Protein AF-X1FAM2-F1 (afdb_monomer_lite)

Structure (mmCIF, N/CA/C/O backbone):
data_AF-X1FAM2-F1
#
_entry.id   AF-X1FAM2-F1
#
loop_
_atom_site.group_PDB
_atom_site.id
_atom_site.type_symbol
_atom_site.label_atom_id
_atom_site.label_alt_id
_atom_site.label_comp_id
_atom_site.label_asym_id
_atom_site.label_entity_id
_atom_site.label_seq_id
_atom_site.pdbx_PDB_ins_code
_atom_site.Cartn_x
_atom_site.Cartn_y
_atom_site.Cartn_z
_atom_site.occupancy
_atom_site.B_iso_or_equiv
_atom_site.auth_seq_id
_atom_site.auth_comp_id
_atom_site.auth_asym_id
_atom_site.auth_atom_id
_atom_site.pdbx_PDB_model_num
ATOM 1 N N . ARG A 1 1 ? 4.594 -35.776 -7.255 1.00 41.06 1 ARG A N 1
ATOM 2 C CA . ARG A 1 1 ? 3.876 -34.700 -7.981 1.00 41.06 1 ARG A CA 1
ATOM 3 C C . ARG A 1 1 ? 4.728 -33.449 -7.861 1.00 41.06 1 ARG A C 1
ATOM 5 O O . ARG A 1 1 ? 4.840 -32.931 -6.761 1.00 41.06 1 ARG A O 1
ATOM 12 N N . SER A 1 2 ? 5.408 -33.075 -8.942 1.00 39.34 2 SER A N 1
ATOM 13 C CA . SER A 1 2 ? 6.222 -31.861 -9.000 1.00 39.34 2 SER A CA 1
ATOM 14 C C . SER A 1 2 ? 5.299 -30.653 -8.832 1.00 39.34 2 SER A C 1
ATOM 16 O O . SER A 1 2 ? 4.343 -30.515 -9.594 1.00 39.34 2 SER A O 1
ATOM 18 N N . LEU A 1 3 ? 5.521 -29.838 -7.800 1.00 50.84 3 LEU A N 1
ATOM 19 C CA . LEU A 1 3 ? 4.920 -28.511 -7.691 1.00 50.84 3 LEU A CA 1
ATOM 20 C C . LEU A 1 3 ? 5.723 -27.604 -8.619 1.00 50.84 3 LEU A C 1
ATOM 22 O O . LEU A 1 3 ? 6.618 -26.885 -8.182 1.00 50.84 3 LEU A O 1
ATOM 26 N N . GLU A 1 4 ? 5.445 -27.685 -9.918 1.00 49.03 4 GLU A N 1
ATOM 27 C CA . GLU A 1 4 ? 5.864 -26.627 -10.825 1.00 49.03 4 GLU A CA 1
ATOM 28 C C . GLU A 1 4 ? 5.117 -25.367 -10.394 1.00 49.03 4 GLU A C 1
ATOM 30 O O . GLU A 1 4 ? 3.919 -25.217 -10.633 1.00 49.03 4 GLU A O 1
ATOM 35 N N . SER A 1 5 ? 5.817 -24.496 -9.665 1.00 57.03 5 SER A N 1
ATOM 36 C CA . SER A 1 5 ? 5.365 -23.130 -9.444 1.00 57.03 5 SER A CA 1
ATOM 37 C C . SER A 1 5 ? 5.220 -22.521 -10.839 1.00 57.03 5 SER A C 1
ATOM 39 O O . SER A 1 5 ? 6.235 -22.408 -11.536 1.00 57.03 5 SER A O 1
ATOM 41 N N . PRO A 1 6 ? 3.994 -22.217 -11.309 1.00 51.00 6 PRO A N 1
ATOM 42 C CA . PRO A 1 6 ? 3.809 -21.661 -12.641 1.00 51.00 6 PRO A CA 1
ATOM 43 C C . PRO A 1 6 ? 4.654 -20.405 -12.683 1.00 51.00 6 PRO A C 1
ATOM 45 O O . PRO A 1 6 ? 4.521 -19.606 -11.766 1.00 51.00 6 PRO A O 1
ATOM 48 N N . ALA A 1 7 ? 5.549 -20.283 -13.667 1.00 55.62 7 ALA A N 1
ATOM 49 C CA . ALA A 1 7 ? 6.548 -19.224 -13.766 1.00 55.62 7 ALA A CA 1
ATOM 50 C C . ALA A 1 7 ? 5.930 -17.849 -13.457 1.00 55.62 7 ALA A C 1
ATOM 52 O O . ALA A 1 7 ? 5.414 -17.162 -14.343 1.00 55.62 7 ALA A O 1
ATOM 53 N N . ILE A 1 8 ? 5.935 -17.465 -12.175 1.00 55.84 8 ILE A N 1
ATOM 54 C CA . ILE A 1 8 ? 5.393 -16.196 -11.730 1.00 55.84 8 ILE A CA 1
ATOM 55 C C . ILE A 1 8 ? 6.422 -15.226 -12.253 1.00 55.84 8 ILE A C 1
ATOM 57 O O . ILE A 1 8 ? 7.548 -15.177 -11.753 1.00 55.84 8 ILE A O 1
ATOM 61 N N . ARG A 1 9 ? 6.076 -14.514 -13.327 1.00 58.59 9 ARG A N 1
ATOM 62 C CA . ARG A 1 9 ? 6.900 -13.407 -13.787 1.00 58.59 9 ARG A CA 1
ATOM 63 C C . ARG A 1 9 ? 7.135 -12.540 -12.556 1.00 58.59 9 ARG A C 1
ATOM 65 O O . ARG A 1 9 ? 6.179 -12.026 -11.980 1.00 58.59 9 ARG A O 1
ATOM 72 N N . SER A 1 10 ? 8.393 -12.472 -12.120 1.00 67.00 10 SER A N 1
ATOM 73 C CA . SER A 1 10 ? 8.810 -11.854 -10.853 1.00 67.00 10 SER A CA 1
ATOM 74 C C . SER A 1 10 ? 8.188 -10.463 -10.657 1.00 67.00 10 SER A C 1
ATOM 76 O O . SER A 1 10 ? 7.791 -10.091 -9.554 1.00 67.00 10 SER A O 1
ATOM 78 N N . ASN A 1 11 ? 7.979 -9.747 -11.765 1.00 71.50 11 ASN A N 1
ATOM 79 C CA . ASN A 1 11 ? 7.364 -8.426 -11.809 1.00 71.50 11 ASN A CA 1
ATOM 80 C C . ASN A 1 11 ? 5.878 -8.362 -11.393 1.00 71.50 11 ASN A C 1
ATOM 82 O O . ASN A 1 11 ? 5.395 -7.272 -11.115 1.00 71.50 11 ASN A O 1
ATOM 86 N N . ARG A 1 12 ? 5.142 -9.480 -11.330 1.00 84.19 12 ARG A N 1
ATOM 87 C CA . ARG A 1 12 ? 3.716 -9.511 -10.944 1.00 84.19 12 ARG A CA 1
ATOM 88 C C . ARG A 1 12 ? 3.457 -10.068 -9.549 1.00 84.19 12 ARG A C 1
ATOM 90 O O . ARG A 1 12 ? 2.348 -9.916 -9.038 1.00 84.19 12 ARG A O 1
ATOM 97 N N . THR A 1 13 ? 4.456 -10.676 -8.913 1.00 87.69 13 THR A N 1
ATOM 98 C CA . THR A 1 13 ? 4.304 -11.330 -7.605 1.00 87.69 13 THR A CA 1
ATOM 99 C C . THR A 1 13 ? 3.763 -10.375 -6.542 1.00 87.69 13 THR A C 1
ATOM 101 O O . THR A 1 13 ? 2.851 -10.738 -5.804 1.00 87.69 13 THR A O 1
ATOM 104 N N . GLY A 1 14 ? 4.265 -9.135 -6.501 1.00 89.50 14 GLY A N 1
ATOM 105 C CA . GLY A 1 14 ? 3.814 -8.126 -5.536 1.00 89.50 14 GLY A CA 1
ATOM 106 C C . GLY A 1 14 ? 2.333 -7.773 -5.686 1.00 89.50 14 GLY A C 1
ATOM 107 O O . GLY A 1 14 ? 1.615 -7.692 -4.692 1.00 89.50 14 GLY A O 1
ATOM 108 N N . VAL A 1 15 ? 1.849 -7.653 -6.924 1.00 92.06 15 VAL A N 1
ATOM 109 C CA . VAL A 1 15 ? 0.435 -7.369 -7.210 1.00 92.06 15 VAL A CA 1
ATOM 110 C C . VAL A 1 15 ? -0.455 -8.543 -6.816 1.00 92.06 15 VAL A C 1
ATOM 112 O O . VAL A 1 15 ? -1.494 -8.361 -6.182 1.00 92.06 15 VAL A O 1
ATOM 115 N N . ILE A 1 16 ? -0.035 -9.767 -7.150 1.00 93.19 16 ILE A N 1
ATOM 116 C CA . ILE A 1 16 ? -0.763 -10.986 -6.777 1.00 93.19 16 ILE A CA 1
ATOM 117 C C . ILE A 1 16 ? -0.850 -11.104 -5.253 1.00 93.19 16 ILE A C 1
ATOM 119 O O . ILE A 1 16 ? -1.918 -11.425 -4.730 1.00 93.19 16 ILE A O 1
ATOM 123 N N . LEU A 1 17 ? 0.236 -10.802 -4.538 1.00 93.06 17 LEU A N 1
ATOM 124 C CA . LEU A 1 17 ? 0.256 -10.789 -3.079 1.00 93.06 17 LEU A CA 1
ATOM 125 C C . LEU A 1 17 ? -0.723 -9.753 -2.516 1.00 93.06 17 LEU A C 1
ATOM 127 O O . LEU A 1 17 ? -1.556 -10.105 -1.687 1.00 93.06 17 LEU A O 1
ATOM 131 N N . CYS A 1 18 ? -0.673 -8.515 -3.012 1.00 94.12 18 CYS A N 1
ATOM 132 C CA . CYS A 1 18 ? -1.579 -7.435 -2.618 1.00 94.12 18 CYS A CA 1
ATOM 133 C C . CYS A 1 18 ? -3.053 -7.846 -2.768 1.00 94.12 18 CYS A C 1
ATOM 135 O O . CYS A 1 18 ? -3.821 -7.797 -1.805 1.00 94.12 18 CYS A O 1
ATOM 137 N N . ARG A 1 19 ? -3.423 -8.367 -3.945 1.00 94.69 19 ARG A N 1
ATOM 138 C CA . ARG A 1 19 ? -4.770 -8.890 -4.216 1.00 94.69 19 ARG A CA 1
ATOM 139 C C . ARG A 1 19 ? -5.146 -10.036 -3.276 1.00 94.69 19 ARG A C 1
ATOM 141 O O . ARG A 1 19 ? -6.272 -10.102 -2.788 1.00 94.69 19 ARG A O 1
ATOM 148 N N . THR A 1 20 ? -4.218 -10.957 -3.033 1.00 95.38 20 THR A N 1
ATOM 149 C CA . THR A 1 20 ? -4.466 -12.131 -2.187 1.00 95.38 20 THR A CA 1
ATOM 150 C C . THR A 1 20 ? -4.698 -11.728 -0.736 1.00 95.38 20 THR A C 1
ATOM 152 O O . THR A 1 20 ? -5.648 -12.210 -0.125 1.00 95.38 20 THR A O 1
ATOM 155 N N . ILE A 1 21 ? -3.896 -10.802 -0.202 1.00 94.88 21 ILE A N 1
ATOM 156 C CA . ILE A 1 21 ? -4.064 -10.288 1.161 1.00 94.88 21 ILE A CA 1
ATOM 157 C C . ILE A 1 21 ? -5.433 -9.629 1.309 1.00 94.88 21 ILE A C 1
ATOM 159 O O . ILE A 1 21 ? -6.165 -9.992 2.222 1.00 94.88 21 ILE A O 1
ATOM 163 N N . LYS A 1 22 ? -5.830 -8.732 0.397 1.00 94.81 22 LYS A N 1
ATOM 164 C CA . LYS A 1 22 ? -7.140 -8.063 0.487 1.00 94.81 22 LYS A CA 1
ATOM 165 C C . LYS A 1 22 ? -8.316 -9.024 0.319 1.00 94.81 22 LYS A C 1
ATOM 167 O O . LYS A 1 22 ? -9.350 -8.824 0.943 1.00 94.81 22 LYS A O 1
ATOM 172 N N . LYS A 1 23 ? -8.158 -10.100 -0.458 1.00 95.69 23 LYS A N 1
ATOM 173 C CA . LYS A 1 23 ? -9.174 -11.157 -0.561 1.00 95.69 23 LYS A CA 1
ATOM 174 C C . LYS A 1 23 ? -9.322 -11.958 0.739 1.00 95.69 23 LYS A C 1
ATOM 176 O O . LYS A 1 23 ? -10.440 -12.308 1.101 1.00 95.69 23 LYS A O 1
ATOM 181 N N . LEU A 1 24 ? -8.212 -12.290 1.402 1.00 97.06 24 LEU A N 1
ATOM 182 C CA . LEU A 1 24 ? -8.213 -13.101 2.626 1.00 97.06 24 LEU A CA 1
ATOM 183 C C . LEU A 1 24 ? -8.527 -12.280 3.885 1.00 97.06 24 LEU A C 1
ATOM 185 O O . LEU A 1 24 ? -9.141 -12.797 4.814 1.00 97.06 24 LEU A O 1
ATOM 189 N N . TYR A 1 25 ? -8.132 -11.008 3.900 1.00 95.56 25 TYR A N 1
ATOM 190 C CA . TYR A 1 25 ? -8.237 -10.095 5.036 1.00 95.56 25 TYR A CA 1
ATOM 191 C C . TYR A 1 25 ? -8.809 -8.737 4.583 1.00 95.56 25 TYR A C 1
ATOM 193 O O . TYR A 1 25 ? -8.095 -7.732 4.550 1.00 95.56 25 TYR A O 1
ATOM 201 N N . PRO A 1 26 ? -10.101 -8.673 4.212 1.00 93.69 26 PRO A N 1
ATOM 202 C CA . PRO A 1 26 ? -10.691 -7.489 3.575 1.00 93.69 26 PRO A CA 1
ATOM 203 C C . PRO A 1 26 ? -10.678 -6.233 4.455 1.00 93.69 26 PRO A C 1
ATOM 205 O O . PRO A 1 26 ? -10.605 -5.122 3.935 1.00 93.69 26 PRO A O 1
ATOM 208 N N . HIS A 1 27 ? -10.705 -6.406 5.778 1.00 91.94 27 HIS A N 1
ATOM 209 C CA . HIS A 1 27 ? -10.737 -5.312 6.754 1.00 91.94 27 HIS A CA 1
ATOM 210 C C . HIS A 1 27 ? -9.358 -4.919 7.292 1.00 91.94 27 HIS A C 1
ATOM 212 O O . HIS A 1 27 ? -9.264 -4.043 8.146 1.00 91.94 27 HIS A O 1
ATOM 218 N N . THR A 1 28 ? -8.288 -5.567 6.832 1.00 89.06 28 THR A N 1
ATOM 219 C CA . THR A 1 28 ? -6.933 -5.202 7.240 1.00 89.06 28 THR A CA 1
ATOM 220 C C . THR A 1 28 ? -6.456 -4.005 6.424 1.00 89.06 28 THR A C 1
ATOM 222 O O . THR A 1 28 ? -6.522 -4.015 5.191 1.00 89.06 28 THR A O 1
ATOM 225 N N . ASP A 1 29 ? -5.964 -2.979 7.120 1.00 90.00 29 ASP A N 1
ATOM 226 C CA . ASP A 1 29 ? -5.225 -1.880 6.506 1.00 90.00 29 ASP A CA 1
ATOM 227 C C . ASP A 1 29 ? -3.888 -2.413 5.974 1.00 90.00 29 ASP A C 1
ATOM 229 O O . ASP A 1 29 ? -3.076 -2.965 6.720 1.00 90.00 29 ASP A O 1
ATOM 233 N N . VAL A 1 30 ? -3.656 -2.256 4.671 1.00 92.69 30 VAL A N 1
ATOM 234 C CA . VAL A 1 30 ? -2.443 -2.733 4.000 1.00 92.69 30 VAL A CA 1
ATOM 235 C C . VAL A 1 30 ? -1.724 -1.549 3.371 1.00 92.69 30 VAL A C 1
ATOM 237 O O . VAL A 1 30 ? -2.328 -0.697 2.718 1.00 92.69 30 VAL A O 1
ATOM 240 N N . ILE A 1 31 ? -0.407 -1.527 3.547 1.00 93.56 31 ILE A N 1
ATOM 241 C CA . ILE A 1 31 ? 0.493 -0.559 2.930 1.00 93.56 31 ILE A CA 1
ATOM 242 C C . ILE A 1 31 ? 1.474 -1.331 2.046 1.00 93.56 31 ILE A C 1
ATOM 244 O O . ILE A 1 31 ? 2.070 -2.315 2.484 1.00 93.56 31 ILE A O 1
ATOM 248 N N . CYS A 1 32 ? 1.661 -0.875 0.811 1.00 94.12 32 CYS A N 1
ATOM 249 C CA . CYS A 1 32 ? 2.676 -1.380 -0.103 1.00 94.12 32 CYS A CA 1
ATOM 250 C C . CYS A 1 32 ? 3.842 -0.389 -0.168 1.00 94.12 32 CYS A C 1
ATOM 252 O O . CYS A 1 32 ? 3.636 0.781 -0.474 1.00 94.12 32 CYS A O 1
ATOM 254 N N . ILE A 1 33 ? 5.066 -0.849 0.101 1.00 93.12 33 ILE A N 1
ATOM 255 C CA . ILE A 1 33 ? 6.283 -0.033 -0.010 1.00 93.12 33 ILE A CA 1
ATOM 256 C C . ILE A 1 33 ? 7.191 -0.688 -1.042 1.00 93.12 33 ILE A C 1
ATOM 258 O O . ILE A 1 33 ? 7.673 -1.802 -0.826 1.00 93.12 33 ILE A O 1
ATOM 262 N N . SER A 1 34 ? 7.422 -0.023 -2.171 1.00 90.88 34 SER A N 1
ATOM 263 C CA . SER A 1 34 ? 8.158 -0.619 -3.289 1.00 90.88 34 SER A CA 1
ATOM 264 C C . SER A 1 34 ? 8.860 0.431 -4.145 1.00 90.88 34 SER A C 1
ATOM 266 O O . SER A 1 34 ? 8.470 1.590 -4.150 1.00 90.88 34 SER A O 1
ATOM 268 N N . VAL A 1 35 ? 9.889 0.017 -4.888 1.00 88.88 35 VAL A N 1
ATOM 269 C CA . VAL A 1 35 ? 10.613 0.851 -5.875 1.00 88.88 35 VAL A CA 1
ATOM 270 C C . VAL A 1 35 ? 9.976 0.800 -7.273 1.00 88.88 35 VAL A C 1
ATOM 272 O O . VAL A 1 35 ? 10.599 1.176 -8.261 1.00 88.88 35 VAL A O 1
ATOM 275 N N . VAL A 1 36 ? 8.765 0.247 -7.392 1.00 84.25 36 VAL A N 1
ATOM 276 C CA . VAL A 1 36 ? 8.051 0.170 -8.673 1.00 84.25 36 VAL A CA 1
ATOM 277 C C . VAL A 1 36 ? 7.674 1.578 -9.121 1.00 84.25 36 VAL A C 1
ATOM 279 O O . VAL A 1 36 ? 7.016 2.300 -8.384 1.00 84.25 36 VAL A O 1
ATOM 282 N N . ILE A 1 37 ? 8.067 1.927 -10.346 1.00 84.06 37 ILE A N 1
ATOM 283 C CA . ILE A 1 37 ? 7.766 3.219 -10.987 1.00 84.06 37 ILE A CA 1
ATOM 284 C C . ILE A 1 37 ? 6.640 3.123 -12.026 1.00 84.06 37 ILE A C 1
ATOM 286 O O . ILE A 1 37 ? 6.188 4.136 -12.556 1.00 84.06 37 ILE A O 1
ATOM 290 N N . ASP A 1 38 ? 6.210 1.901 -12.348 1.00 90.00 38 ASP A N 1
ATOM 291 C CA . ASP A 1 38 ? 5.162 1.653 -13.331 1.00 90.00 38 ASP A CA 1
ATOM 292 C C . ASP A 1 38 ? 3.799 2.102 -12.793 1.00 90.00 38 ASP A C 1
ATOM 294 O O . ASP A 1 38 ? 3.282 1.541 -11.823 1.00 90.00 38 ASP A O 1
ATOM 298 N N . ARG A 1 39 ? 3.215 3.118 -13.435 1.00 91.12 39 ARG A N 1
ATOM 299 C CA . ARG A 1 39 ? 1.953 3.727 -12.997 1.00 91.12 39 ARG A CA 1
ATOM 300 C C . ARG A 1 39 ? 0.784 2.755 -13.062 1.00 91.12 39 ARG A C 1
ATOM 302 O O . ARG A 1 39 ? -0.074 2.814 -12.187 1.00 91.12 39 ARG A O 1
ATOM 309 N N . ASP A 1 40 ? 0.765 1.863 -14.047 1.00 93.19 40 ASP A N 1
ATOM 310 C CA . ASP A 1 40 ? -0.317 0.891 -14.201 1.00 93.19 40 ASP A CA 1
ATOM 311 C C . ASP A 1 40 ? -0.291 -0.133 -13.061 1.00 93.19 40 ASP A C 1
ATOM 313 O O . ASP A 1 40 ? -1.324 -0.428 -12.462 1.00 93.19 40 ASP A O 1
ATOM 317 N N . THR A 1 41 ? 0.901 -0.601 -12.680 1.00 92.19 41 THR A N 1
ATOM 318 C CA . THR A 1 41 ? 1.089 -1.468 -11.511 1.00 92.19 41 THR A CA 1
ATOM 319 C C . THR A 1 41 ? 0.710 -0.770 -10.205 1.00 92.19 41 THR A C 1
ATOM 321 O O . THR A 1 41 ? 0.039 -1.377 -9.370 1.00 92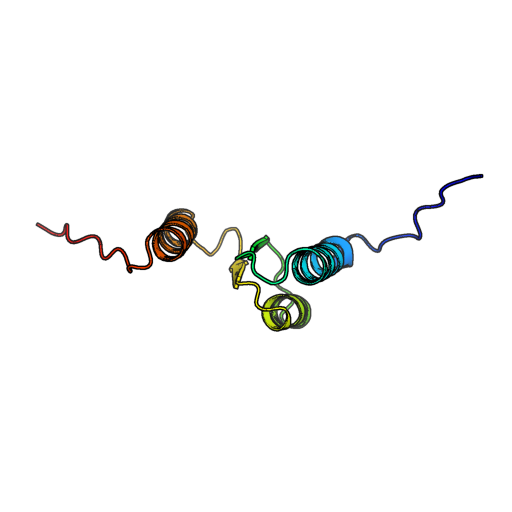.19 41 THR A O 1
ATOM 324 N N . ILE A 1 42 ? 1.124 0.489 -10.007 1.00 93.44 42 ILE A N 1
ATOM 325 C CA . ILE A 1 42 ? 0.760 1.263 -8.807 1.00 93.44 42 ILE A CA 1
ATOM 326 C C . ILE A 1 42 ? -0.761 1.402 -8.727 1.00 93.44 42 ILE A C 1
ATOM 328 O O . ILE A 1 42 ? -1.349 1.075 -7.698 1.00 93.44 42 ILE A O 1
ATOM 332 N N . LYS A 1 43 ? -1.402 1.788 -9.834 1.00 95.06 43 LYS A N 1
ATOM 333 C CA . LYS A 1 43 ? -2.856 1.912 -9.923 1.00 95.06 43 LYS A CA 1
ATOM 334 C C . LYS A 1 43 ? -3.561 0.590 -9.614 1.00 95.06 43 LYS A C 1
ATOM 336 O O . LYS A 1 43 ? -4.496 0.579 -8.826 1.00 95.06 43 LYS A O 1
ATOM 341 N N . GLU A 1 44 ? -3.090 -0.530 -10.168 1.00 94.88 44 GLU A N 1
ATOM 342 C CA . GLU A 1 44 ? -3.674 -1.852 -9.899 1.00 94.88 44 GLU A CA 1
ATOM 343 C C . GLU A 1 44 ? -3.589 -2.234 -8.410 1.00 94.88 44 GLU A C 1
ATOM 345 O O . GLU A 1 44 ? -4.484 -2.908 -7.900 1.00 94.88 44 GLU A O 1
ATOM 350 N N . ILE A 1 45 ? -2.534 -1.810 -7.704 1.00 94.62 45 ILE A N 1
ATOM 351 C CA . ILE A 1 45 ? -2.402 -1.999 -6.252 1.00 94.62 45 ILE A CA 1
ATOM 352 C C . ILE A 1 45 ? -3.381 -1.088 -5.502 1.00 94.62 45 ILE A C 1
ATOM 354 O O . ILE A 1 45 ? -4.095 -1.564 -4.621 1.00 94.62 45 ILE A O 1
ATOM 358 N N . GLU A 1 46 ? -3.438 0.197 -5.853 1.00 94.75 46 GLU A N 1
ATOM 359 C CA . GLU A 1 46 ? -4.300 1.181 -5.187 1.00 94.75 46 GLU A CA 1
ATOM 360 C C . GLU A 1 46 ? -5.794 0.889 -5.375 1.00 94.75 46 GLU A C 1
ATOM 362 O O . GLU A 1 46 ? -6.570 1.047 -4.431 1.00 94.75 46 GLU A O 1
ATOM 367 N N . ASP A 1 47 ? -6.189 0.345 -6.530 1.00 95.50 47 ASP A N 1
ATOM 368 C CA . ASP A 1 47 ? -7.556 -0.112 -6.814 1.00 95.50 47 ASP A CA 1
ATOM 369 C C . ASP A 1 47 ? -8.010 -1.261 -5.877 1.00 95.50 47 ASP A C 1
ATOM 371 O O . ASP A 1 47 ? -9.193 -1.594 -5.828 1.00 95.50 47 ASP A O 1
ATOM 375 N N . GLN A 1 48 ? -7.095 -1.882 -5.118 1.00 93.69 48 GLN A N 1
ATOM 376 C CA . GLN A 1 48 ? -7.407 -2.876 -4.078 1.00 93.69 48 GLN A CA 1
ATOM 377 C C . GLN A 1 48 ? -7.583 -2.260 -2.677 1.00 93.69 48 GLN A C 1
ATOM 379 O O . GLN A 1 48 ? -7.605 -3.006 -1.696 1.00 93.69 48 GLN A O 1
ATOM 384 N N . ASP A 1 49 ? -7.694 -0.932 -2.561 1.00 93.50 49 ASP A N 1
ATOM 385 C CA . ASP A 1 49 ? -7.711 -0.211 -1.278 1.00 93.50 49 ASP A CA 1
ATOM 386 C C . ASP A 1 49 ? -6.428 -0.472 -0.464 1.00 93.50 49 ASP A C 1
ATOM 388 O O . ASP A 1 49 ? -6.438 -0.843 0.713 1.00 93.50 49 ASP A O 1
ATOM 392 N N . ILE A 1 50 ? -5.288 -0.342 -1.149 1.00 94.69 50 ILE A N 1
ATOM 393 C CA . ILE A 1 50 ? -3.944 -0.460 -0.578 1.00 94.69 50 ILE A CA 1
ATOM 394 C C . ILE A 1 50 ? -3.213 0.844 -0.844 1.00 94.69 50 ILE A C 1
ATOM 396 O O . ILE A 1 50 ? -3.108 1.284 -1.985 1.00 94.69 50 ILE A O 1
ATOM 400 N N . ARG A 1 51 ? -2.644 1.451 0.196 1.00 93.38 51 ARG A N 1
ATOM 401 C CA . ARG A 1 51 ? -1.824 2.650 0.008 1.00 93.38 51 ARG A CA 1
ATOM 402 C C . ARG A 1 51 ? -0.437 2.274 -0.498 1.00 93.38 51 ARG A C 1
ATOM 404 O O . ARG A 1 51 ? 0.244 1.473 0.143 1.00 93.38 51 ARG A O 1
ATOM 411 N N . PHE A 1 52 ? -0.003 2.880 -1.599 1.00 94.50 52 PHE A N 1
ATOM 412 C CA . PHE A 1 52 ? 1.342 2.699 -2.136 1.00 94.50 52 PHE A CA 1
ATOM 413 C C . PHE A 1 52 ? 2.288 3.821 -1.681 1.00 94.50 52 PHE A C 1
ATOM 415 O O . PHE A 1 52 ? 1.948 5.001 -1.735 1.00 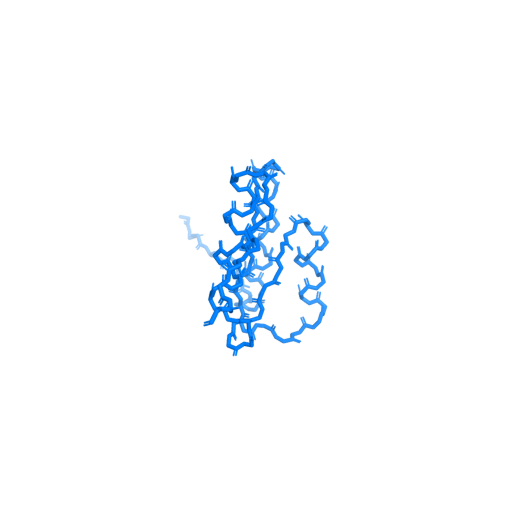94.50 52 PHE A O 1
ATOM 422 N N . PHE A 1 53 ? 3.499 3.457 -1.261 1.00 93.94 53 PHE A N 1
ATOM 423 C CA . PHE A 1 53 ? 4.602 4.382 -1.019 1.00 93.94 53 PHE A CA 1
ATOM 424 C C . PHE A 1 53 ? 5.815 3.988 -1.862 1.00 93.94 53 PHE A C 1
ATOM 426 O O . PHE A 1 53 ? 6.325 2.867 -1.772 1.00 93.94 53 PHE A O 1
ATOM 433 N N . SER A 1 54 ? 6.307 4.949 -2.641 1.00 92.00 54 SER A N 1
ATOM 434 C CA . SER A 1 54 ? 7.520 4.796 -3.437 1.00 92.00 54 SER A CA 1
ATOM 435 C C . SER A 1 54 ? 8.754 4.793 -2.531 1.00 92.00 54 SER A C 1
ATOM 437 O O . SER A 1 54 ? 9.075 5.778 -1.856 1.00 92.00 54 SER A O 1
ATOM 439 N N . LYS A 1 55 ? 9.442 3.650 -2.462 1.00 86.06 55 LYS A N 1
ATOM 440 C CA . LYS A 1 55 ? 10.643 3.476 -1.640 1.00 86.06 55 LYS A CA 1
ATOM 441 C C . LYS A 1 55 ? 11.785 4.314 -2.214 1.00 86.06 55 LYS A C 1
ATOM 443 O O . LYS A 1 55 ? 12.160 4.140 -3.365 1.00 86.06 55 LYS A O 1
ATOM 448 N N . GLY A 1 56 ? 12.393 5.146 -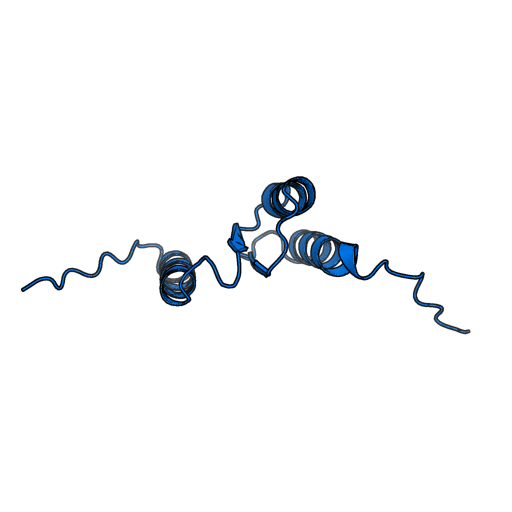1.372 1.00 85.81 56 GLY A N 1
ATOM 449 C CA . GLY A 1 56 ? 13.486 6.044 -1.760 1.00 85.81 56 GLY A CA 1
ATOM 450 C C . GLY A 1 56 ? 13.019 7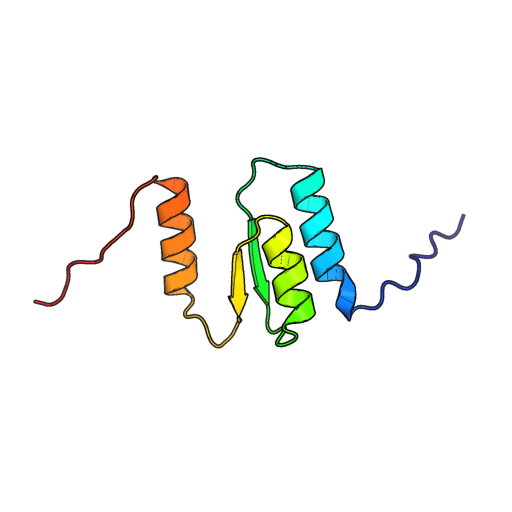.460 -2.099 1.00 85.81 56 GLY A C 1
ATOM 451 O O . GLY A 1 56 ? 13.818 8.383 -1.996 1.00 85.81 56 GLY A O 1
ATOM 452 N N . GLU A 1 57 ? 11.732 7.644 -2.405 1.00 88.31 57 GLU A N 1
ATOM 453 C CA . GLU A 1 57 ? 11.111 8.966 -2.569 1.00 88.31 57 GLU A CA 1
ATOM 454 C C . GLU A 1 57 ? 10.353 9.386 -1.306 1.00 88.31 57 GLU A C 1
ATOM 456 O O . GLU A 1 57 ? 10.412 10.541 -0.892 1.00 88.31 57 GLU A O 1
ATOM 461 N N . VAL A 1 58 ? 9.661 8.439 -0.665 1.00 88.06 58 VAL A N 1
ATOM 462 C CA . VAL A 1 58 ? 8.885 8.696 0.550 1.00 88.06 58 VAL A CA 1
ATOM 463 C C . VAL A 1 58 ? 9.766 8.512 1.793 1.00 88.06 58 VAL A C 1
ATOM 465 O O . VAL A 1 58 ? 10.310 7.418 1.996 1.00 88.06 58 VAL A O 1
ATOM 468 N N . PRO A 1 59 ? 9.886 9.530 2.669 1.00 91.19 59 PRO A N 1
ATOM 469 C CA . PRO A 1 59 ? 10.573 9.392 3.946 1.00 91.19 59 PRO A CA 1
ATOM 470 C C . PRO A 1 59 ? 9.920 8.325 4.827 1.00 91.19 59 PRO A C 1
ATOM 472 O O . PRO A 1 59 ? 8.696 8.262 4.949 1.00 91.19 59 PRO A O 1
ATOM 475 N N . LEU A 1 60 ? 10.733 7.534 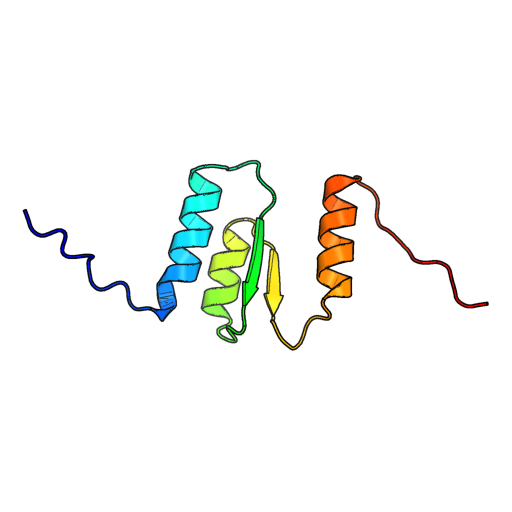5.531 1.00 88.38 60 LEU A N 1
ATOM 476 C CA . LEU A 1 60 ? 10.224 6.502 6.443 1.00 88.38 60 LEU A CA 1
ATOM 477 C C . LEU A 1 60 ? 9.283 7.084 7.514 1.00 88.38 60 LEU A C 1
ATOM 479 O O . LEU A 1 60 ? 8.298 6.443 7.875 1.00 88.38 60 LEU A O 1
ATOM 483 N N . ARG A 1 61 ? 9.542 8.318 7.971 1.00 89.81 61 ARG A N 1
ATOM 484 C CA . ARG A 1 61 ? 8.683 9.027 8.931 1.00 89.81 61 ARG A CA 1
ATOM 485 C C . ARG A 1 61 ? 7.241 9.154 8.434 1.00 89.81 61 ARG A C 1
ATOM 487 O O . ARG A 1 61 ? 6.327 8.878 9.193 1.00 89.81 61 ARG A O 1
ATOM 494 N N . THR A 1 62 ? 7.035 9.448 7.152 1.00 90.12 62 THR A N 1
ATOM 495 C CA . THR A 1 62 ? 5.694 9.550 6.555 1.00 90.12 62 THR A CA 1
ATOM 496 C C . THR A 1 62 ? 4.928 8.229 6.633 1.00 90.12 62 THR A C 1
ATOM 498 O O . THR A 1 62 ? 3.730 8.218 6.911 1.00 90.12 62 THR A O 1
ATOM 501 N N . VAL A 1 63 ? 5.614 7.101 6.429 1.00 90.31 63 VAL A N 1
ATOM 502 C CA . VAL A 1 63 ? 5.009 5.768 6.565 1.00 90.31 63 VAL A CA 1
ATOM 503 C C . VAL A 1 63 ? 4.622 5.501 8.023 1.00 90.31 63 VAL A C 1
ATOM 505 O O . VAL A 1 63 ? 3.519 5.023 8.286 1.00 90.31 63 VAL A O 1
ATOM 508 N N . LEU A 1 64 ? 5.500 5.839 8.973 1.00 90.44 64 LEU A N 1
ATOM 509 C CA . LEU A 1 64 ? 5.242 5.680 10.409 1.00 90.44 64 LEU A CA 1
ATOM 510 C C . LEU A 1 64 ? 4.080 6.555 10.888 1.00 90.44 64 LEU A C 1
ATOM 512 O O . LEU A 1 64 ? 3.218 6.069 11.623 1.00 90.44 64 LEU A O 1
ATOM 516 N N . ASP A 1 65 ? 4.010 7.805 10.435 1.00 90.06 65 ASP A N 1
ATOM 517 C CA . ASP A 1 65 ? 2.911 8.720 10.749 1.00 90.06 65 ASP A CA 1
ATOM 518 C C . ASP A 1 65 ? 1.584 8.176 10.204 1.00 90.06 65 ASP A C 1
ATOM 520 O O . ASP A 1 65 ? 0.548 8.265 10.867 1.00 90.06 65 ASP A O 1
ATOM 524 N N . HIS A 1 66 ? 1.609 7.539 9.027 1.00 88.69 66 HIS A N 1
ATOM 525 C CA . HIS A 1 66 ? 0.429 6.905 8.447 1.00 88.69 66 HIS A CA 1
ATOM 526 C C . HIS A 1 66 ? -0.046 5.698 9.265 1.00 88.69 66 HIS A C 1
ATOM 528 O O . HIS A 1 66 ? -1.229 5.618 9.600 1.00 88.69 66 HIS A O 1
ATOM 534 N N . ILE A 1 67 ? 0.869 4.793 9.633 1.00 89.31 67 ILE A N 1
ATOM 535 C CA . ILE A 1 67 ? 0.565 3.640 10.498 1.00 89.31 67 ILE A CA 1
ATOM 536 C C . ILE A 1 67 ? -0.010 4.126 11.832 1.00 89.31 67 ILE A C 1
ATOM 538 O O . ILE A 1 67 ? -1.061 3.660 12.267 1.00 89.31 67 ILE A O 1
ATOM 542 N N . THR A 1 68 ? 0.641 5.109 12.452 1.00 89.06 68 THR A N 1
ATOM 543 C CA . THR A 1 68 ? 0.219 5.686 13.733 1.00 89.06 68 THR A CA 1
ATOM 544 C C . THR A 1 68 ? -1.167 6.319 13.630 1.00 89.06 68 THR A C 1
ATOM 546 O O . THR A 1 68 ? -2.025 6.066 14.473 1.00 89.06 68 THR A O 1
ATOM 549 N N . THR A 1 69 ? -1.429 7.074 12.560 1.00 87.69 69 THR A N 1
ATOM 550 C CA . THR A 1 69 ? -2.738 7.697 12.315 1.00 87.69 69 THR A CA 1
ATOM 551 C C . THR A 1 69 ? -3.843 6.652 12.186 1.00 87.69 69 THR A C 1
ATOM 553 O O . THR A 1 69 ? -4.927 6.830 12.741 1.00 87.69 69 THR A O 1
ATOM 556 N N . LYS A 1 70 ? -3.570 5.546 11.486 1.00 85.19 70 LYS A N 1
ATOM 557 C CA . LYS A 1 70 ? -4.522 4.442 11.314 1.00 85.19 70 LYS A CA 1
ATOM 558 C C . LYS A 1 70 ? -4.801 3.702 12.620 1.00 85.19 70 LYS A C 1
ATOM 560 O O . LYS A 1 70 ? -5.961 3.462 12.932 1.00 85.19 70 LYS A O 1
ATOM 565 N N . LEU A 1 71 ? -3.767 3.410 13.409 1.00 85.25 71 LEU A N 1
ATOM 566 C CA . LEU A 1 71 ? -3.916 2.721 14.694 1.00 85.25 71 LEU A CA 1
ATOM 567 C C . LEU A 1 71 ? -4.630 3.570 15.754 1.00 85.25 71 LEU A C 1
ATOM 569 O O . LEU A 1 71 ? -5.379 3.031 16.564 1.00 85.25 71 LEU A O 1
ATOM 573 N N . LEU A 1 72 ? -4.400 4.886 15.766 1.00 84.69 72 LEU A N 1
ATOM 574 C CA . LEU A 1 72 ? -4.925 5.786 16.801 1.00 84.69 72 LEU A CA 1
ATOM 575 C C . LEU A 1 72 ? -6.214 6.518 16.397 1.00 84.69 72 LEU A C 1
ATOM 577 O O . LEU A 1 72 ? -6.828 7.180 17.234 1.00 84.69 72 LEU A O 1
ATOM 581 N N . GLY A 1 73 ? -6.611 6.454 15.122 1.00 76.69 73 GLY A N 1
ATOM 582 C CA . GLY A 1 73 ? -7.771 7.177 14.592 1.00 76.69 73 GLY A CA 1
ATOM 583 C C . GLY A 1 73 ? -7.631 8.706 14.627 1.00 76.69 73 GLY A C 1
ATOM 584 O O . GLY A 1 73 ? -8.637 9.412 14.577 1.00 76.69 73 GLY A O 1
ATOM 585 N N . ARG A 1 74 ? -6.407 9.236 14.756 1.00 68.06 74 ARG A N 1
ATOM 586 C CA . ARG A 1 74 ? -6.113 10.678 14.841 1.00 68.06 74 ARG A CA 1
ATOM 587 C C . ARG A 1 74 ? -4.843 11.012 14.070 1.00 68.06 74 ARG A C 1
ATOM 589 O O . ARG A 1 74 ? -3.858 10.289 14.169 1.00 68.06 74 ARG A O 1
ATOM 596 N N . THR A 1 75 ? -4.855 12.118 13.332 1.00 59.03 75 THR A N 1
ATOM 597 C CA . THR A 1 75 ? -3.674 12.623 12.618 1.00 59.03 75 THR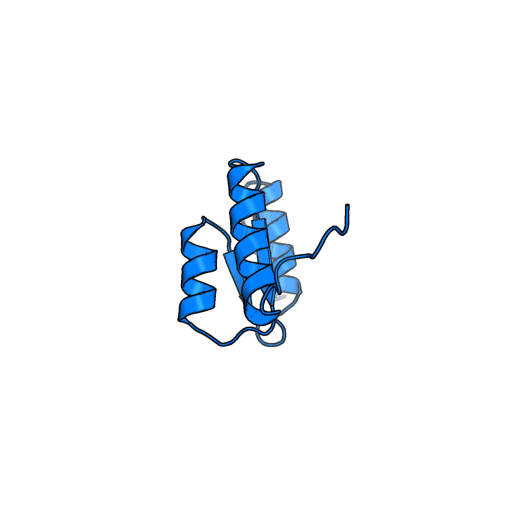 A CA 1
ATOM 598 C C . THR A 1 75 ? -2.679 13.221 13.606 1.00 59.03 75 THR A C 1
ATOM 600 O O . THR A 1 75 ? -3.039 14.088 14.400 1.00 59.03 75 THR A O 1
ATOM 603 N N . PHE A 1 76 ? -1.425 12.772 13.548 1.00 57.41 76 PHE A N 1
ATOM 604 C CA . PHE A 1 76 ? -0.353 13.342 14.358 1.00 57.41 76 PHE A CA 1
ATOM 605 C C . PHE A 1 76 ? 0.229 14.565 13.642 1.00 57.41 76 PHE A C 1
ATOM 607 O O . PHE A 1 76 ? 0.937 14.434 12.647 1.00 57.41 76 PHE A O 1
ATOM 614 N N . THR A 1 77 ? -0.081 15.766 14.123 1.00 57.19 77 THR A N 1
ATOM 615 C CA . THR A 1 77 ? 0.631 16.985 13.726 1.00 57.19 77 THR A CA 1
ATOM 616 C C . THR A 1 77 ? 1.722 17.218 14.762 1.00 57.19 77 THR A C 1
ATOM 618 O O . THR A 1 77 ? 1.413 17.563 15.902 1.00 57.19 77 THR A O 1
ATOM 621 N N . SER A 1 78 ? 2.993 16.987 14.425 1.00 53.94 78 SER A N 1
ATOM 622 C CA . SER A 1 78 ? 4.079 17.351 15.339 1.00 53.94 78 SER A CA 1
ATOM 623 C C . SER A 1 78 ? 4.168 18.874 15.420 1.00 53.94 78 SER A C 1
ATOM 625 O O . SER A 1 78 ? 4.716 19.502 14.519 1.00 53.94 78 SER A O 1
ATOM 627 N N . SER A 1 79 ? 3.611 19.464 16.474 1.00 57.94 79 SER A N 1
ATOM 628 C CA . SER A 1 79 ? 3.883 20.844 16.867 1.00 57.94 79 SER A CA 1
ATOM 629 C C . SER A 1 79 ? 5.224 20.878 17.595 1.00 57.94 79 SER A C 1
ATOM 631 O O . SER A 1 79 ? 5.288 20.588 18.790 1.00 57.94 79 SER A O 1
ATOM 633 N N . SER A 1 80 ? 6.303 21.153 16.872 1.00 53.41 80 SER A N 1
ATOM 634 C CA . SER A 1 80 ? 7.592 21.544 17.451 1.00 53.41 80 SER A CA 1
ATOM 635 C C . SER A 1 80 ? 8.378 22.318 16.396 1.00 53.41 80 SER A C 1
ATOM 637 O O . SER A 1 80 ? 9.240 21.745 15.743 1.00 53.41 80 SER A O 1
ATOM 639 N N . ASP A 1 81 ? 8.016 23.588 16.231 1.00 48.88 81 ASP A N 1
ATOM 640 C CA . ASP A 1 81 ? 8.912 24.650 15.770 1.00 48.88 81 ASP A CA 1
ATOM 641 C C . ASP A 1 81 ? 8.811 25.749 16.846 1.00 48.88 81 ASP A C 1
ATOM 643 O O . ASP A 1 81 ? 7.962 26.635 16.749 1.00 48.88 81 ASP A O 1
ATOM 647 N N . ASP A 1 82 ? 9.597 25.592 17.917 1.00 40.00 82 ASP A N 1
ATOM 648 C CA . ASP A 1 82 ? 10.030 26.673 18.819 1.00 40.00 82 ASP A CA 1
ATOM 649 C C . ASP A 1 82 ? 11.502 26.977 18.496 1.00 40.00 82 ASP A C 1
ATOM 651 O O . ASP A 1 82 ? 12.281 25.997 18.368 1.00 40.00 82 ASP A O 1
#

Radius of gyration: 16.28 Å; chains: 1; bounding box: 24×61×33 Å

Organism: NCBI:txid412755

pLDDT: mean 82.15, std 16.51, range [39.34, 97.06]

Foldseek 3Di:
DDPPPPPPVPVCPLLVVLLVCCVVPVPDAAEAEECDPDPVSCVSSVVSVYHYDHPPVDDPVVVVQVVVCVVVVHRDDPPDDD

Sequence (82 aa):
RSLESPAIRSNRTGVILCRTIKKLYPHTDVICISVVIDRDTIKEIEDQDIRFFSKGEVPLRTVLDHITTKLLGRTFTSSSDD

Secondary structure (DSSP, 8-state):
---------GGGHHHHHHHHHHHH-TTS--EEEE----HHHHHHHHTTT-EEEEBTTB-HHHHHHHHHHHHHTS--------